Protein AF-A0A2V9H789-F1 (afdb_monomer_lite)

pLDDT: mean 94.17, std 7.24, range [60.78, 98.56]

Sequence (89 aa):
MALLEDKLGEWKPVSRLTGIAWLCFYTLFLLYAFADRSGFLIVNYVNLIIHEGGHFFFSWFGNTIMILGGTIGELLVPLLCAIYFFCQR

Foldseek 3Di:
DVVVCVQQPDDDDDDPVRVVVVVVVVVVVVVVVVPDPPNADPVVVVLQVQLQVQLVVQVVVDDVSSNCRSVVSSPVVVVVVVVVVVSND

Radius of gyration: 18.0 Å; chains: 1; bounding box: 40×28×40 Å

Structure (mmCIF, N/CA/C/O backbone):
data_AF-A0A2V9H789-F1
#
_entry.id   AF-A0A2V9H789-F1
#
loop_
_atom_site.group_PDB
_atom_site.id
_atom_site.type_symbol
_atom_site.label_atom_id
_atom_site.label_alt_id
_atom_site.label_comp_id
_atom_site.label_asym_id
_atom_site.label_entity_id
_atom_site.label_seq_id
_atom_site.pdbx_PDB_ins_code
_atom_site.Cartn_x
_atom_site.Cartn_y
_atom_site.Cartn_z
_atom_site.occupancy
_atom_site.B_iso_or_equiv
_atom_site.auth_seq_id
_atom_site.auth_comp_id
_atom_site.auth_asym_id
_atom_site.auth_atom_id
_atom_site.pdbx_PDB_model_num
ATOM 1 N N . MET A 1 1 ? 4.267 -22.504 16.626 1.00 60.78 1 MET A N 1
ATOM 2 C CA . MET A 1 1 ? 3.465 -21.501 17.355 1.00 60.78 1 MET A CA 1
ATOM 3 C C . MET A 1 1 ? 4.141 -21.131 18.665 1.00 60.78 1 MET A C 1
ATOM 5 O O . MET A 1 1 ? 4.670 -20.033 18.705 1.00 60.78 1 MET A O 1
ATOM 9 N N . ALA A 1 2 ? 4.343 -22.072 19.598 1.00 70.00 2 ALA A N 1
ATOM 10 C CA . ALA A 1 2 ? 5.009 -21.814 20.888 1.00 70.00 2 ALA A CA 1
ATOM 11 C C . ALA A 1 2 ? 6.353 -21.042 20.823 1.00 70.00 2 ALA A C 1
ATOM 13 O O . ALA A 1 2 ? 6.547 -20.102 21.581 1.00 70.00 2 ALA A O 1
ATOM 14 N N . LEU A 1 3 ? 7.258 -21.368 19.884 1.00 74.75 3 LEU A N 1
ATOM 15 C CA . LEU A 1 3 ? 8.531 -20.637 19.708 1.00 74.75 3 LEU A CA 1
ATOM 16 C C . LEU A 1 3 ? 8.334 -19.161 19.296 1.00 74.75 3 LEU A C 1
ATOM 18 O O . LEU A 1 3 ? 9.139 -18.307 19.645 1.00 74.75 3 LEU A O 1
ATOM 22 N N . LEU A 1 4 ? 7.299 -18.859 18.506 1.00 76.62 4 LEU A N 1
ATOM 23 C CA . LEU A 1 4 ? 7.023 -17.495 18.042 1.00 76.62 4 LEU A CA 1
ATOM 24 C C . LEU A 1 4 ? 6.299 -16.676 19.111 1.00 76.62 4 LEU A C 1
ATOM 26 O O . LEU A 1 4 ? 6.565 -15.486 19.211 1.00 76.62 4 LEU A O 1
ATOM 30 N N . GLU A 1 5 ? 5.420 -17.294 19.901 1.00 73.50 5 GLU A N 1
ATOM 31 C CA . GLU A 1 5 ? 4.810 -16.663 21.082 1.00 73.50 5 GLU A CA 1
ATOM 32 C C . GLU A 1 5 ? 5.855 -16.308 22.140 1.00 73.50 5 GLU A C 1
ATOM 34 O O . GLU A 1 5 ? 5.836 -15.192 22.645 1.00 73.50 5 GLU A O 1
ATOM 39 N N . ASP A 1 6 ? 6.824 -17.193 22.389 1.00 80.94 6 ASP A N 1
ATOM 40 C CA . ASP A 1 6 ? 7.942 -16.926 23.305 1.00 80.94 6 ASP A CA 1
ATOM 41 C C . ASP A 1 6 ? 8.769 -15.694 22.884 1.00 80.94 6 ASP A C 1
ATOM 43 O O . ASP A 1 6 ? 9.220 -14.917 23.722 1.00 80.94 6 ASP A O 1
ATOM 47 N N . LYS A 1 7 ? 8.924 -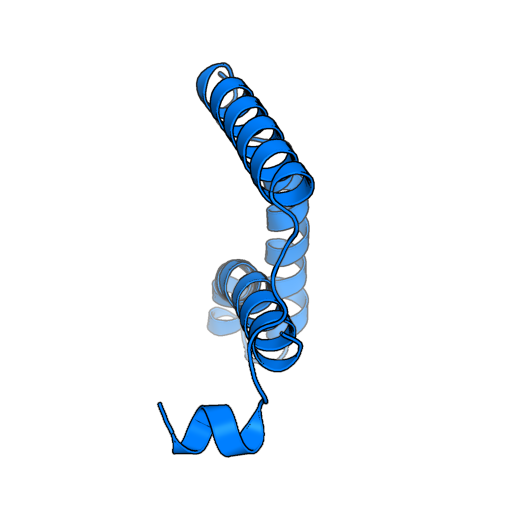15.460 21.572 1.00 83.88 7 LYS A N 1
ATOM 48 C CA . LYS A 1 7 ? 9.709 -14.328 21.048 1.00 83.88 7 LYS A CA 1
ATOM 49 C C . LYS A 1 7 ? 8.922 -13.040 20.814 1.00 83.88 7 LYS A C 1
ATOM 51 O O . LYS A 1 7 ? 9.499 -11.965 20.945 1.00 83.88 7 LYS A O 1
ATOM 56 N N . LEU A 1 8 ? 7.665 -13.134 20.384 1.00 85.38 8 LEU A N 1
ATOM 57 C CA . LEU A 1 8 ? 6.860 -11.987 19.939 1.00 85.38 8 LEU A CA 1
ATOM 58 C C . LEU A 1 8 ? 5.807 -11.560 20.969 1.00 85.38 8 LEU A C 1
ATOM 60 O O . LEU A 1 8 ? 5.221 -10.494 20.821 1.00 85.38 8 LEU A O 1
ATOM 64 N N . GLY A 1 9 ? 5.583 -12.365 22.008 1.00 83.75 9 GLY A N 1
ATOM 65 C CA . GLY A 1 9 ? 4.538 -12.136 22.996 1.00 83.75 9 GLY A CA 1
ATOM 66 C C . GLY A 1 9 ? 3.140 -12.496 22.492 1.00 83.75 9 GLY A C 1
ATOM 67 O O . GLY A 1 9 ? 2.932 -12.906 21.342 1.00 83.75 9 GLY A O 1
ATOM 68 N N . GLU A 1 10 ? 2.170 -12.358 23.394 1.00 85.31 10 GLU A N 1
ATOM 69 C CA . GLU A 1 10 ? 0.761 -12.589 23.084 1.00 85.31 10 GLU A CA 1
ATOM 70 C C . GLU A 1 10 ? 0.163 -11.450 22.257 1.00 85.31 10 GLU A C 1
ATOM 72 O O . GLU A 1 10 ? 0.501 -10.278 22.426 1.00 85.31 10 GLU A O 1
ATOM 77 N N . TRP A 1 11 ? -0.773 -11.806 21.375 1.00 85.44 11 TRP A N 1
ATOM 78 C CA . TRP A 1 11 ? -1.472 -10.845 20.530 1.00 85.44 11 TRP A CA 1
ATOM 79 C C . TRP A 1 11 ? -2.334 -9.899 21.373 1.00 85.44 11 TRP A C 1
ATOM 81 O O . TRP A 1 11 ? -3.191 -10.347 22.140 1.00 85.44 11 TRP A O 1
ATOM 91 N N . LYS A 1 12 ? -2.181 -8.584 21.189 1.00 87.56 12 LYS A N 1
ATOM 92 C CA . LYS A 1 12 ? -2.995 -7.613 21.929 1.00 87.56 12 LYS A CA 1
ATOM 93 C C . LYS A 1 12 ? -4.438 -7.617 21.419 1.00 87.56 12 LYS A C 1
ATOM 95 O O . LYS A 1 12 ? -4.675 -7.374 20.231 1.00 87.56 12 LYS A O 1
ATOM 100 N N . PRO A 1 13 ? -5.434 -7.866 22.286 1.00 90.06 13 PRO A N 1
ATOM 101 C CA . PRO A 1 13 ? -6.820 -7.906 21.852 1.00 90.06 13 PRO A CA 1
ATOM 102 C C . PRO A 1 13 ? -7.276 -6.523 21.384 1.00 90.06 13 PRO A C 1
ATOM 104 O O . PRO A 1 13 ? -7.031 -5.503 22.030 1.00 90.06 13 PRO A O 1
ATOM 107 N N . VAL A 1 14 ? -7.989 -6.498 20.262 1.00 90.88 14 VAL A N 1
ATOM 108 C CA . VAL A 1 14 ? -8.611 -5.287 19.724 1.00 90.88 14 VAL A CA 1
ATOM 109 C C . VAL A 1 14 ? -10.038 -5.183 20.260 1.00 90.88 14 VAL A C 1
ATOM 111 O O . VAL A 1 14 ? -10.757 -6.181 20.348 1.00 90.88 14 VAL A O 1
ATOM 114 N N . SER A 1 15 ? -10.471 -3.975 20.630 1.00 95.81 15 SER A N 1
ATOM 115 C CA . SER A 1 15 ? -11.838 -3.769 21.118 1.00 95.81 15 SER A CA 1
ATOM 116 C C . SER A 1 15 ? -12.870 -4.126 20.038 1.00 95.81 15 SER A C 1
ATOM 118 O O . SER A 1 15 ? -12.640 -3.908 18.846 1.00 95.81 15 SER A O 1
ATOM 120 N N . ARG A 1 16 ? -14.047 -4.624 20.442 1.00 96.44 16 ARG A N 1
ATOM 121 C CA . ARG A 1 16 ? -15.132 -4.946 19.493 1.00 96.44 16 ARG A CA 1
ATOM 122 C C . ARG A 1 16 ? -15.529 -3.737 18.647 1.00 96.44 16 ARG A C 1
ATOM 124 O O . ARG A 1 16 ? -15.766 -3.887 17.455 1.00 96.44 16 ARG A O 1
ATOM 131 N N . LEU A 1 17 ? -15.554 -2.547 19.249 1.00 97.50 17 LEU A N 1
ATOM 132 C CA . LEU A 1 17 ? -15.870 -1.304 18.548 1.00 97.50 17 LEU A CA 1
ATOM 133 C C . LEU A 1 17 ? -14.832 -0.994 17.465 1.00 97.50 17 LEU A C 1
ATOM 135 O O . LEU A 1 17 ? -15.201 -0.671 16.342 1.00 97.50 17 LEU A O 1
ATOM 139 N N . THR A 1 18 ? -13.545 -1.146 17.783 1.00 96.25 18 THR A N 1
ATOM 140 C CA . THR A 1 18 ? -12.454 -0.966 16.818 1.00 96.25 18 THR A CA 1
ATOM 141 C C . THR A 1 18 ? -12.552 -1.983 15.680 1.00 96.25 18 THR A C 1
ATOM 143 O O . THR A 1 18 ? -12.396 -1.609 14.522 1.00 96.25 18 THR A O 1
ATOM 146 N N . GLY A 1 19 ? -12.867 -3.246 15.986 1.00 96.38 19 GLY A N 1
ATOM 147 C CA . GLY A 1 19 ? -13.097 -4.275 14.969 1.00 96.38 19 GLY A CA 1
ATOM 148 C C . GLY A 1 19 ? -14.257 -3.924 14.032 1.00 96.38 19 GLY A C 1
ATOM 149 O O . GLY A 1 19 ? -14.099 -3.960 12.816 1.00 96.38 19 GLY A O 1
ATOM 150 N N . ILE A 1 20 ? -15.398 -3.505 14.587 1.00 98.12 20 ILE A N 1
ATOM 151 C CA . ILE A 1 20 ? -16.561 -3.059 13.804 1.00 98.12 20 ILE A CA 1
ATOM 152 C C . ILE A 1 20 ? -16.204 -1.840 12.946 1.00 98.12 20 ILE A C 1
ATOM 154 O O . ILE A 1 20 ? -16.539 -1.814 11.766 1.00 98.12 20 ILE A O 1
ATOM 158 N N . ALA A 1 21 ? -15.492 -0.854 13.498 1.00 98.19 21 ALA A N 1
ATOM 159 C CA . ALA A 1 21 ? -15.078 0.335 12.758 1.00 98.19 21 ALA A CA 1
ATOM 160 C C . ALA A 1 21 ? -14.204 -0.016 11.541 1.00 98.19 21 ALA A C 1
ATOM 162 O O . ALA A 1 21 ? -14.454 0.494 10.449 1.00 98.19 21 ALA A O 1
ATOM 163 N N . TRP A 1 22 ? -13.240 -0.930 11.697 1.00 97.62 22 TRP A N 1
ATOM 164 C CA . TRP A 1 22 ? -12.419 -1.421 10.585 1.00 97.62 22 TRP A CA 1
ATOM 165 C C . TRP A 1 22 ? -13.228 -2.189 9.540 1.00 97.62 22 TRP A C 1
ATOM 167 O O . TRP A 1 22 ? -13.012 -1.991 8.347 1.00 97.62 22 TRP A O 1
ATOM 177 N N . LEU A 1 23 ? -14.185 -3.021 9.961 1.00 98.06 23 LEU A N 1
ATOM 178 C CA . LEU A 1 23 ? -15.075 -3.732 9.037 1.00 98.06 23 LEU A CA 1
ATOM 179 C C . LEU A 1 23 ? -15.963 -2.766 8.244 1.00 98.06 23 LEU A C 1
ATOM 181 O O . LEU A 1 23 ? -16.102 -2.921 7.030 1.00 98.06 23 LEU A O 1
ATOM 185 N N . CYS A 1 24 ? -16.525 -1.748 8.899 1.00 98.50 24 CYS A N 1
ATOM 186 C CA . CYS A 1 24 ? -17.295 -0.697 8.237 1.00 98.50 24 CYS A CA 1
ATOM 187 C C . CYS A 1 24 ? -16.427 0.069 7.234 1.00 98.50 24 CYS A C 1
ATOM 189 O O . CYS A 1 24 ? -16.820 0.224 6.080 1.00 98.50 24 CYS A O 1
ATOM 191 N N . PHE A 1 25 ? -15.229 0.496 7.645 1.00 98.19 25 PHE A N 1
ATOM 192 C CA . PHE A 1 25 ? -14.278 1.175 6.767 1.00 98.19 25 PHE A CA 1
ATOM 193 C C . PHE A 1 25 ? -13.925 0.322 5.542 1.00 98.19 25 PHE A C 1
ATOM 195 O O . PHE A 1 25 ? -14.010 0.801 4.413 1.00 98.19 25 PHE A O 1
ATOM 202 N N . TYR A 1 26 ? -13.591 -0.954 5.745 1.00 97.94 26 TYR A N 1
ATOM 203 C CA . TYR A 1 26 ? -13.236 -1.857 4.654 1.00 97.94 26 TYR A CA 1
ATOM 204 C C . TYR A 1 26 ? -14.418 -2.117 3.713 1.00 97.94 26 TYR A C 1
ATOM 206 O O . TYR A 1 26 ? -14.254 -2.113 2.498 1.00 97.94 26 TYR A O 1
ATOM 214 N N . THR A 1 27 ? -15.631 -2.251 4.254 1.00 98.56 27 THR A N 1
ATOM 215 C CA . THR A 1 27 ? -16.854 -2.382 3.449 1.00 98.56 27 THR A CA 1
ATOM 216 C C . THR A 1 27 ? -17.082 -1.143 2.583 1.00 98.56 27 THR A C 1
ATOM 218 O O . THR A 1 27 ? -17.349 -1.273 1.391 1.00 98.56 27 THR A O 1
ATOM 221 N N . LEU A 1 28 ? -16.928 0.061 3.145 1.00 98.50 28 LEU A N 1
ATOM 222 C CA . LEU A 1 28 ? -17.031 1.311 2.385 1.00 98.50 28 LEU A CA 1
ATOM 223 C C . LEU A 1 28 ? -15.964 1.398 1.290 1.00 98.50 28 LEU A C 1
ATOM 225 O O . LEU A 1 28 ? -16.273 1.802 0.171 1.00 98.50 28 LEU A O 1
ATOM 229 N N . PHE A 1 29 ? -14.733 0.974 1.582 1.00 98.00 29 PHE A N 1
ATOM 230 C CA . PHE A 1 29 ? -13.669 0.895 0.586 1.00 98.00 29 PHE A CA 1
ATOM 231 C C . PHE A 1 29 ? -14.012 -0.078 -0.554 1.00 98.00 29 PHE A C 1
ATOM 233 O O . PHE A 1 29 ? -13.820 0.262 -1.719 1.00 98.00 29 PHE A O 1
ATOM 240 N N . LEU A 1 30 ? -14.566 -1.256 -0.251 1.00 97.94 30 LEU A N 1
ATOM 241 C CA . LEU A 1 30 ? -14.995 -2.219 -1.272 1.00 97.94 30 LEU A CA 1
ATOM 242 C C . LEU A 1 30 ? -16.158 -1.689 -2.120 1.00 97.94 30 LEU A C 1
ATOM 244 O O . LEU A 1 30 ? -16.167 -1.895 -3.330 1.00 97.94 30 LEU A O 1
ATOM 248 N N . LEU A 1 31 ? -17.115 -0.977 -1.516 1.00 98.44 31 LEU A N 1
ATOM 249 C CA . LEU A 1 31 ? -18.194 -0.314 -2.256 1.00 98.44 31 LEU A CA 1
ATOM 250 C C . LEU A 1 31 ? -17.651 0.780 -3.181 1.00 98.44 31 LEU A C 1
ATOM 252 O O . LEU A 1 31 ? -18.082 0.874 -4.328 1.00 98.44 31 LEU A O 1
ATOM 256 N N . TYR A 1 32 ? -16.679 1.566 -2.712 1.00 97.81 32 TYR A N 1
ATOM 257 C CA . TYR A 1 32 ? -15.947 2.520 -3.542 1.00 97.81 32 TYR A CA 1
ATOM 258 C C . TYR A 1 32 ? -15.255 1.821 -4.721 1.00 97.81 32 TYR A C 1
ATOM 260 O O . TYR A 1 32 ? -15.440 2.233 -5.864 1.00 97.81 32 TYR A O 1
ATOM 268 N N . ALA A 1 33 ? -14.526 0.732 -4.463 1.00 97.31 33 ALA A N 1
ATOM 269 C CA . ALA A 1 33 ? -13.834 -0.025 -5.500 1.00 97.31 33 ALA A CA 1
ATOM 270 C C . ALA A 1 33 ? -14.796 -0.646 -6.525 1.00 97.31 33 ALA A C 1
ATOM 272 O O . ALA A 1 33 ? -14.500 -0.670 -7.714 1.00 97.31 33 ALA A O 1
ATOM 273 N N . PHE A 1 34 ? -15.963 -1.113 -6.078 1.00 97.81 34 PHE A N 1
ATOM 274 C CA . PHE A 1 34 ? -17.007 -1.646 -6.951 1.00 97.81 34 PHE A CA 1
ATOM 275 C C . PHE A 1 34 ? -17.675 -0.563 -7.813 1.00 97.81 34 PHE A C 1
ATOM 277 O O . PHE A 1 34 ? -18.061 -0.822 -8.954 1.00 97.81 34 PHE A O 1
ATOM 284 N N . ALA A 1 35 ? -17.849 0.641 -7.262 1.00 97.81 35 ALA A N 1
ATOM 285 C CA . ALA A 1 35 ? -18.468 1.763 -7.960 1.00 97.81 35 ALA A CA 1
ATOM 286 C C . ALA A 1 35 ? -17.519 2.449 -8.955 1.00 97.81 35 ALA A C 1
ATOM 288 O O . ALA A 1 35 ? -17.995 3.102 -9.889 1.00 97.81 35 ALA A O 1
ATOM 289 N N . ASP A 1 36 ? -16.203 2.314 -8.768 1.00 97.25 36 ASP A N 1
ATOM 290 C CA . ASP A 1 36 ? -15.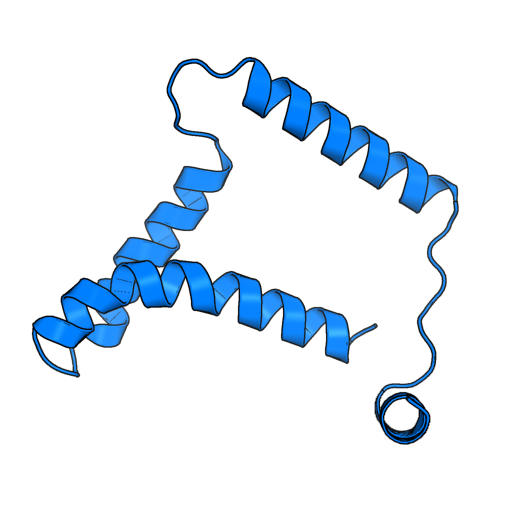212 2.888 -9.669 1.00 97.25 36 ASP A CA 1
ATOM 291 C C . ASP A 1 36 ? -15.328 2.303 -11.085 1.00 97.25 36 ASP A C 1
ATOM 293 O O . ASP A 1 36 ? -15.472 1.100 -11.303 1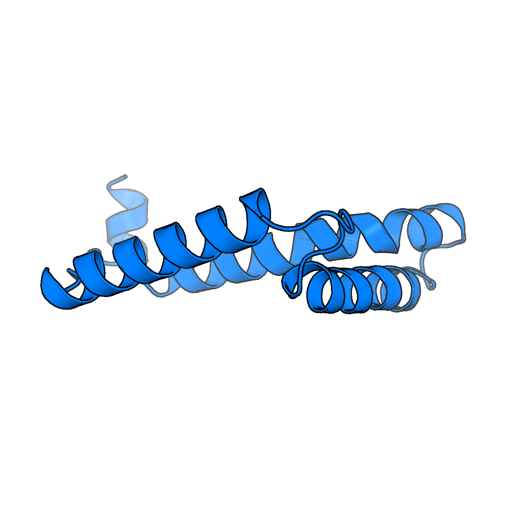.00 97.25 36 ASP A O 1
ATOM 297 N N . ARG A 1 37 ? -15.275 3.195 -12.076 1.00 96.62 37 ARG A N 1
ATOM 298 C CA . ARG A 1 37 ? -15.304 2.848 -13.505 1.00 96.62 37 ARG A CA 1
ATOM 299 C C . ARG A 1 37 ? -13.993 3.167 -14.212 1.00 96.62 37 ARG A C 1
ATOM 301 O O . ARG A 1 37 ? -13.844 2.807 -15.374 1.00 96.62 37 ARG A O 1
ATOM 308 N N . SER A 1 38 ? -13.070 3.848 -13.534 1.00 95.94 38 SER A N 1
ATOM 309 C CA . SER A 1 38 ? -11.777 4.218 -14.105 1.00 95.94 38 SER A CA 1
ATOM 310 C C . SER A 1 38 ? -10.805 3.037 -14.155 1.00 95.94 38 SER A C 1
ATOM 312 O O . SER A 1 38 ? -9.913 3.017 -14.998 1.00 95.94 38 SER A O 1
ATOM 314 N N . GLY A 1 39 ? -10.980 2.053 -13.267 1.00 93.75 39 GLY A N 1
ATOM 315 C CA . GLY A 1 39 ? -10.015 0.979 -13.048 1.00 93.75 39 GLY A CA 1
ATOM 316 C C . GLY A 1 39 ? -8.803 1.437 -12.231 1.00 93.75 39 GLY A C 1
ATOM 317 O O . GLY A 1 39 ? -7.843 0.679 -12.092 1.00 93.75 39 GLY A O 1
ATOM 318 N N . PHE A 1 40 ? -8.826 2.660 -11.689 1.00 96.19 40 PHE A N 1
ATOM 319 C CA . PHE A 1 40 ? -7.712 3.255 -10.963 1.00 96.19 40 PHE A CA 1
ATOM 320 C C . PHE A 1 40 ? -8.169 3.861 -9.631 1.00 96.19 40 PHE A C 1
ATOM 322 O O . PHE A 1 40 ? -8.612 5.005 -9.539 1.00 96.19 40 PHE A O 1
ATOM 329 N N . LEU A 1 41 ? -8.038 3.071 -8.567 1.00 97.31 41 LEU A N 1
ATOM 330 C CA . LEU A 1 41 ? -8.433 3.459 -7.219 1.00 97.31 41 LEU A CA 1
ATOM 331 C C . LEU A 1 41 ? -7.466 4.481 -6.615 1.00 97.31 41 LEU A C 1
ATOM 333 O O . LEU A 1 41 ? -6.297 4.554 -6.982 1.00 97.31 41 LEU A O 1
ATOM 337 N N . ILE A 1 42 ? -7.912 5.196 -5.584 1.00 95.81 42 ILE A N 1
ATOM 338 C CA . ILE A 1 42 ? -7.082 6.166 -4.861 1.00 95.81 42 ILE A CA 1
ATOM 339 C C . ILE A 1 42 ? -5.794 5.536 -4.301 1.00 95.81 42 ILE A C 1
ATOM 341 O O . ILE A 1 42 ? -4.731 6.150 -4.322 1.00 95.81 42 ILE A O 1
ATOM 345 N N . VAL A 1 43 ? -5.866 4.275 -3.865 1.00 95.50 43 VAL A N 1
ATOM 346 C CA . VAL A 1 43 ? -4.707 3.516 -3.371 1.00 95.50 43 VAL A CA 1
ATOM 347 C C . VAL A 1 43 ? -3.683 3.222 -4.470 1.00 95.50 43 VAL A C 1
ATOM 349 O O . VAL A 1 43 ? -2.499 3.070 -4.173 1.00 95.50 43 VAL A O 1
ATOM 352 N N . ASN A 1 44 ? -4.100 3.218 -5.740 1.00 96.62 44 ASN A N 1
ATOM 353 C CA . ASN A 1 44 ? -3.199 2.986 -6.862 1.00 96.62 44 ASN A CA 1
ATOM 354 C C . ASN A 1 44 ? -2.240 4.160 -7.079 1.00 96.62 44 ASN A C 1
ATOM 356 O O . ASN A 1 44 ? -1.144 3.932 -7.570 1.00 96.62 44 ASN A O 1
ATOM 360 N N . TYR A 1 45 ? -2.573 5.389 -6.659 1.00 97.06 45 TYR A N 1
ATOM 361 C CA . TYR A 1 45 ? -1.608 6.499 -6.684 1.00 97.06 45 TYR A CA 1
ATOM 362 C C . TYR A 1 45 ? -0.427 6.253 -5.740 1.00 97.06 45 TYR A C 1
ATOM 364 O O . TYR A 1 45 ? 0.712 6.564 -6.078 1.00 97.06 45 TYR A O 1
ATOM 372 N N . VAL A 1 46 ? -0.684 5.664 -4.568 1.00 96.38 46 VAL A N 1
ATOM 373 C CA . VAL A 1 46 ? 0.377 5.295 -3.620 1.00 96.38 46 VAL A CA 1
ATOM 374 C C . VAL A 1 46 ? 1.199 4.143 -4.189 1.00 96.38 46 VAL A C 1
ATOM 376 O O . VAL A 1 46 ? 2.427 4.205 -4.176 1.00 96.38 46 VAL A O 1
ATOM 379 N N . ASN A 1 47 ? 0.527 3.128 -4.741 1.00 97.31 47 ASN A N 1
ATOM 380 C CA . ASN A 1 47 ? 1.199 2.000 -5.378 1.00 97.31 47 ASN A CA 1
ATOM 381 C C . ASN A 1 47 ? 2.068 2.443 -6.571 1.00 97.31 47 ASN A C 1
ATOM 383 O O . ASN A 1 47 ? 3.192 1.981 -6.717 1.00 97.31 47 ASN A O 1
ATOM 387 N N . LEU A 1 48 ? 1.605 3.418 -7.359 1.00 98.06 48 LEU A N 1
ATOM 388 C CA . LEU A 1 48 ? 2.354 3.988 -8.478 1.00 98.06 48 LEU A CA 1
ATOM 389 C C . LEU A 1 48 ? 3.642 4.679 -8.018 1.00 98.06 48 LEU A C 1
ATOM 391 O O . LEU A 1 48 ? 4.696 4.453 -8.598 1.00 98.06 48 LEU A O 1
ATOM 395 N N . ILE A 1 49 ? 3.592 5.486 -6.954 1.00 98.06 49 ILE A N 1
ATOM 396 C CA . ILE A 1 49 ? 4.804 6.121 -6.409 1.00 98.06 49 ILE A CA 1
ATOM 397 C C . ILE A 1 49 ? 5.809 5.057 -5.947 1.00 98.06 49 ILE A C 1
ATOM 399 O O . ILE A 1 49 ? 7.012 5.210 -6.155 1.00 98.06 49 ILE A O 1
ATOM 403 N N . ILE A 1 50 ? 5.324 3.972 -5.340 1.00 98.38 50 ILE A N 1
ATOM 404 C CA . ILE A 1 50 ? 6.161 2.840 -4.930 1.00 98.38 50 ILE A CA 1
ATOM 405 C C . ILE A 1 50 ? 6.763 2.128 -6.153 1.00 98.38 50 ILE A C 1
ATOM 407 O O . ILE A 1 50 ? 7.946 1.796 -6.122 1.00 98.38 50 ILE A O 1
ATOM 411 N N . HIS A 1 51 ? 5.991 1.939 -7.226 1.00 98.50 51 HIS A N 1
ATOM 412 C CA . HIS A 1 51 ? 6.456 1.360 -8.487 1.00 98.50 51 HIS A CA 1
ATOM 413 C C . HIS A 1 51 ? 7.576 2.209 -9.111 1.00 98.50 51 HIS A C 1
ATOM 415 O O . HIS A 1 51 ? 8.686 1.732 -9.335 1.00 98.50 51 HIS A O 1
ATOM 421 N N . GLU A 1 52 ? 7.350 3.506 -9.302 1.00 98.44 52 GLU A N 1
ATOM 422 C CA . GLU A 1 52 ? 8.369 4.396 -9.873 1.00 98.44 52 GLU A CA 1
ATOM 423 C C . GLU A 1 52 ? 9.612 4.499 -8.973 1.00 98.44 52 GLU A C 1
ATOM 425 O O . GLU A 1 52 ? 10.753 4.474 -9.443 1.00 98.44 52 GLU A O 1
ATOM 430 N N . GLY A 1 53 ? 9.406 4.535 -7.653 1.00 98.00 53 GLY A N 1
ATOM 431 C CA . GLY A 1 53 ? 10.491 4.463 -6.678 1.00 98.00 53 GLY A CA 1
ATOM 432 C C . GLY A 1 53 ? 11.286 3.160 -6.789 1.00 98.00 53 GLY A C 1
ATOM 433 O O . GLY A 1 53 ? 12.511 3.173 -6.685 1.00 98.00 53 GLY A O 1
ATOM 434 N N . GLY A 1 54 ? 10.612 2.044 -7.061 1.00 98.12 54 GLY A N 1
ATOM 435 C CA . GLY A 1 54 ? 11.223 0.748 -7.316 1.00 98.12 54 GLY A CA 1
ATOM 436 C C . GLY A 1 54 ? 12.206 0.790 -8.484 1.00 98.12 54 GLY A C 1
ATOM 437 O O . GLY A 1 54 ? 13.362 0.399 -8.322 1.00 98.12 54 GLY A O 1
ATOM 438 N N . HIS A 1 55 ? 11.812 1.343 -9.634 1.00 98.31 55 HIS A N 1
ATOM 439 C CA . HIS A 1 55 ? 12.739 1.545 -10.755 1.00 98.31 55 HIS A CA 1
ATOM 440 C C . HIS A 1 55 ? 13.975 2.348 -10.341 1.00 98.31 55 HIS A C 1
ATOM 442 O O . HIS A 1 55 ? 15.104 1.958 -10.646 1.00 98.31 55 HIS A O 1
ATOM 448 N N . PHE A 1 56 ? 13.772 3.441 -9.603 1.00 97.81 56 PHE A N 1
ATOM 449 C CA . PHE A 1 56 ? 14.858 4.291 -9.129 1.00 97.81 56 PHE A CA 1
ATOM 450 C C . PHE A 1 56 ? 15.839 3.532 -8.218 1.00 97.81 56 PHE A C 1
ATOM 452 O O . PHE A 1 56 ? 17.041 3.526 -8.493 1.00 97.81 56 PHE A O 1
ATOM 459 N N . PHE A 1 57 ? 15.352 2.840 -7.183 1.00 97.06 57 PHE A N 1
ATOM 460 C CA . PHE A 1 57 ? 16.204 2.106 -6.236 1.00 97.06 57 PHE A CA 1
ATOM 461 C C . PHE A 1 57 ? 16.903 0.895 -6.862 1.00 97.06 57 PHE A C 1
ATOM 463 O O . PHE A 1 57 ? 18.027 0.567 -6.486 1.00 97.06 57 PHE A O 1
ATOM 470 N N . PHE A 1 58 ? 16.264 0.224 -7.820 1.00 97.75 58 PHE A N 1
ATOM 471 C CA . PHE A 1 58 ? 16.833 -0.957 -8.468 1.00 97.75 58 PHE A CA 1
ATOM 472 C C . PHE A 1 58 ? 17.671 -0.638 -9.717 1.00 97.75 58 PHE A C 1
ATOM 474 O O . PHE A 1 58 ? 18.265 -1.544 -10.306 1.00 97.75 58 PHE A O 1
ATOM 481 N N . SER A 1 59 ? 17.794 0.640 -10.089 1.00 97.25 59 SER A N 1
ATOM 482 C CA . SER A 1 59 ? 18.585 1.092 -11.243 1.00 97.25 59 SER A CA 1
ATOM 483 C C . SER A 1 59 ? 20.064 0.685 -11.184 1.00 97.25 59 SER A C 1
ATOM 485 O O . SER A 1 59 ? 20.672 0.396 -12.216 1.00 97.25 59 SER A O 1
ATOM 487 N N . TRP A 1 60 ? 20.638 0.566 -9.982 1.00 96.56 60 TRP A N 1
ATOM 488 C CA . TRP A 1 60 ? 22.042 0.189 -9.778 1.00 96.56 60 TRP A CA 1
ATOM 489 C C . TRP A 1 60 ? 22.371 -1.266 -10.148 1.00 96.56 60 TRP A C 1
ATOM 491 O O . TRP A 1 60 ? 23.543 -1.609 -10.279 1.00 96.56 60 TRP A O 1
ATOM 501 N N . PHE A 1 61 ? 21.362 -2.121 -10.342 1.00 96.69 61 PHE A N 1
ATOM 502 C CA . PHE A 1 61 ? 21.530 -3.552 -10.630 1.00 96.69 61 PHE A CA 1
ATOM 503 C C . PHE A 1 61 ? 21.403 -3.896 -12.127 1.00 96.69 61 PHE A C 1
ATOM 505 O O . PHE A 1 61 ? 21.346 -5.070 -12.497 1.00 96.69 61 PHE A O 1
ATOM 512 N N . GLY A 1 62 ? 21.369 -2.883 -12.998 1.00 96.81 62 GLY A N 1
ATOM 513 C CA . GLY A 1 62 ? 21.255 -3.034 -14.449 1.00 96.81 62 GLY A CA 1
ATOM 514 C C . GLY A 1 62 ? 19.812 -3.015 -14.963 1.00 96.81 62 GLY A C 1
ATOM 515 O O . GLY A 1 62 ? 18.850 -3.083 -14.201 1.00 96.81 62 GLY A O 1
ATOM 516 N N . ASN A 1 63 ? 19.658 -2.926 -16.288 1.00 97.50 63 ASN A N 1
ATOM 517 C CA . 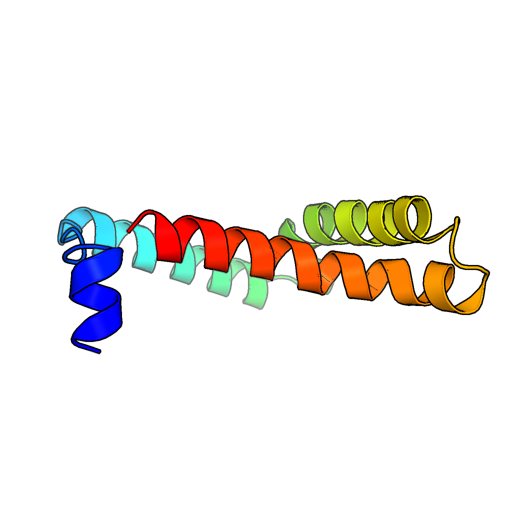ASN A 1 63 ? 18.379 -2.609 -16.938 1.00 97.50 63 ASN A CA 1
ATOM 518 C C . ASN A 1 63 ? 17.244 -3.596 -16.606 1.00 97.50 63 ASN A C 1
ATOM 520 O O . ASN A 1 63 ? 16.123 -3.184 -16.324 1.00 97.50 63 ASN A O 1
ATOM 524 N N . THR A 1 64 ? 17.527 -4.901 -16.595 1.00 98.12 64 THR A N 1
ATOM 525 C CA . THR A 1 64 ? 16.502 -5.916 -16.304 1.00 98.12 64 THR A CA 1
ATOM 526 C C . THR A 1 64 ? 15.951 -5.766 -14.888 1.00 98.12 64 THR A C 1
ATOM 528 O O . THR A 1 64 ? 14.738 -5.765 -14.697 1.00 98.12 64 THR A O 1
ATOM 531 N N . ILE A 1 65 ? 16.831 -5.611 -13.895 1.00 97.88 65 ILE A N 1
ATOM 532 C CA . ILE A 1 65 ? 16.427 -5.478 -12.491 1.00 97.88 65 ILE A CA 1
ATOM 533 C C . ILE A 1 65 ? 15.797 -4.111 -12.235 1.00 97.88 65 ILE A C 1
ATOM 535 O O . ILE A 1 65 ? 14.838 -4.033 -11.481 1.00 97.88 65 ILE A O 1
ATOM 539 N N . MET A 1 66 ? 16.248 -3.062 -12.922 1.00 98.19 66 MET A N 1
ATOM 540 C CA . MET A 1 66 ? 15.591 -1.758 -12.915 1.00 98.19 66 MET A CA 1
ATOM 541 C C . MET A 1 66 ? 14.135 -1.859 -13.380 1.00 98.19 66 MET A C 1
ATOM 543 O O . MET A 1 66 ? 13.252 -1.407 -12.662 1.00 98.19 66 MET A O 1
ATOM 547 N N . ILE A 1 67 ? 13.860 -2.485 -14.534 1.00 97.94 67 ILE A N 1
ATOM 548 C CA . ILE A 1 67 ? 12.491 -2.655 -15.057 1.00 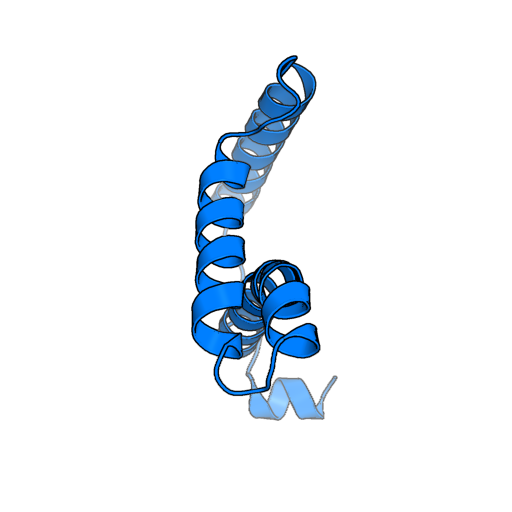97.94 67 ILE A CA 1
ATOM 549 C C . ILE A 1 67 ? 11.644 -3.505 -14.102 1.00 97.94 67 ILE A C 1
ATOM 551 O O . ILE A 1 67 ? 10.524 -3.132 -13.774 1.00 97.94 67 ILE A O 1
ATOM 555 N N . LEU A 1 68 ? 12.177 -4.621 -13.599 1.00 98.38 68 LEU A N 1
ATOM 556 C CA . LEU A 1 68 ? 11.467 -5.427 -12.597 1.00 98.38 68 LEU A CA 1
ATOM 557 C C . LEU A 1 68 ? 11.292 -4.684 -11.264 1.00 98.38 68 LEU A C 1
ATOM 559 O O . LEU A 1 68 ? 10.379 -4.995 -10.501 1.00 98.38 68 LEU A O 1
ATOM 563 N N . GLY A 1 69 ? 12.148 -3.697 -11.004 1.00 98.31 69 GLY A N 1
ATOM 564 C CA . GLY A 1 69 ? 12.200 -2.895 -9.793 1.00 98.31 69 GLY A CA 1
ATOM 565 C C . GLY A 1 69 ? 10.864 -2.274 -9.426 1.00 98.31 69 GLY A C 1
ATOM 566 O O . GLY A 1 69 ? 10.547 -2.235 -8.241 1.00 98.31 69 GLY A O 1
ATOM 567 N N . GLY A 1 70 ? 10.060 -1.871 -10.415 1.00 98.25 70 GLY A N 1
ATOM 568 C CA . GLY A 1 70 ? 8.731 -1.323 -10.167 1.00 98.25 70 GLY A CA 1
ATOM 569 C C . GLY A 1 70 ? 7.824 -2.310 -9.446 1.00 98.25 70 GLY A C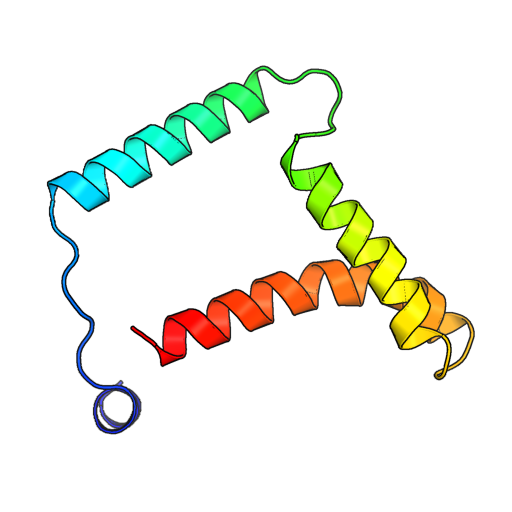 1
ATOM 570 O O . GLY A 1 70 ? 7.455 -2.090 -8.294 1.00 98.25 70 GLY A O 1
ATOM 571 N N . THR A 1 71 ? 7.574 -3.467 -10.057 1.00 98.06 71 THR A N 1
ATOM 572 C CA . THR A 1 71 ? 6.766 -4.532 -9.444 1.00 98.06 71 THR A CA 1
ATOM 573 C C . THR A 1 71 ? 7.397 -5.104 -8.177 1.00 98.06 71 THR A C 1
ATOM 575 O O . THR A 1 71 ? 6.688 -5.437 -7.228 1.00 98.06 71 THR A O 1
ATOM 578 N N . ILE A 1 72 ? 8.729 -5.188 -8.111 1.00 98.12 72 ILE A N 1
ATOM 579 C CA . ILE A 1 72 ? 9.423 -5.574 -6.878 1.00 98.12 72 ILE A CA 1
ATOM 580 C C . ILE A 1 72 ? 9.087 -4.585 -5.752 1.00 98.12 72 ILE A C 1
ATOM 582 O O . ILE A 1 72 ? 8.774 -5.021 -4.648 1.00 98.12 72 ILE A O 1
ATOM 586 N N . GLY A 1 73 ? 9.094 -3.277 -6.022 1.00 98.00 73 GLY A N 1
ATOM 587 C CA . GLY A 1 73 ? 8.681 -2.246 -5.071 1.00 98.00 73 GLY A CA 1
ATOM 588 C C . GLY A 1 73 ? 7.234 -2.425 -4.610 1.00 98.00 73 GLY A C 1
ATOM 589 O O . GLY A 1 73 ? 6.984 -2.469 -3.403 1.00 98.00 73 GLY A O 1
ATOM 590 N N . GLU A 1 74 ? 6.303 -2.594 -5.557 1.00 97.94 74 GLU A N 1
ATOM 591 C CA . GLU A 1 74 ? 4.866 -2.786 -5.283 1.00 97.94 74 GLU A CA 1
ATOM 592 C C . GLU A 1 74 ? 4.599 -3.970 -4.344 1.00 97.94 74 GLU A C 1
ATOM 594 O O . GLU A 1 74 ? 3.694 -3.914 -3.517 1.00 97.94 74 GLU A O 1
ATOM 599 N N . LEU A 1 75 ? 5.399 -5.038 -4.437 1.00 97.75 75 LEU A N 1
ATOM 600 C CA . LEU A 1 75 ? 5.275 -6.220 -3.581 1.00 97.75 75 LEU A CA 1
ATOM 601 C C . LEU A 1 75 ? 6.046 -6.085 -2.261 1.00 97.75 75 LEU A C 1
ATOM 603 O O . LEU A 1 75 ? 5.556 -6.505 -1.210 1.00 97.75 75 LEU A O 1
ATOM 607 N N . LEU A 1 76 ? 7.253 -5.515 -2.294 1.00 97.94 76 LEU A N 1
ATOM 608 C CA . LEU A 1 76 ? 8.123 -5.424 -1.123 1.00 97.94 76 LEU A CA 1
ATOM 609 C C . LEU A 1 76 ? 7.557 -4.494 -0.057 1.00 97.94 76 LEU A C 1
ATOM 611 O O . LEU A 1 76 ? 7.574 -4.852 1.116 1.00 97.94 76 LEU A O 1
ATOM 615 N N . VAL A 1 77 ? 7.054 -3.316 -0.426 1.00 97.38 77 VAL A N 1
ATOM 616 C CA . VAL A 1 77 ? 6.564 -2.341 0.561 1.00 97.38 77 VAL A CA 1
ATOM 617 C C . VAL A 1 77 ? 5.416 -2.893 1.421 1.00 97.38 77 VAL A C 1
ATOM 619 O O . VAL A 1 77 ? 5.565 -2.896 2.647 1.00 97.38 77 VAL A O 1
ATOM 622 N N . PRO A 1 78 ? 4.302 -3.414 0.863 1.00 95.81 78 PRO A N 1
ATOM 623 C CA . PRO A 1 78 ? 3.233 -3.978 1.684 1.00 95.81 78 PRO A CA 1
ATOM 624 C C . PRO A 1 78 ? 3.694 -5.205 2.477 1.00 95.81 78 PRO A C 1
ATOM 626 O O . PRO A 1 78 ? 3.270 -5.375 3.621 1.00 95.81 78 PRO A O 1
ATOM 629 N N . LEU A 1 79 ? 4.598 -6.026 1.926 1.00 97.75 79 LEU A N 1
ATOM 630 C CA . LEU A 1 79 ? 5.187 -7.153 2.648 1.00 97.75 79 LEU A CA 1
ATOM 631 C C . LEU A 1 79 ? 5.986 -6.685 3.873 1.00 97.75 79 LEU A C 1
ATOM 633 O O . LEU A 1 79 ? 5.812 -7.231 4.960 1.00 97.75 79 LEU A O 1
ATOM 637 N N . LEU A 1 80 ? 6.825 -5.658 3.728 1.00 97.62 80 LEU A N 1
ATOM 638 C CA . LEU A 1 80 ? 7.606 -5.093 4.829 1.00 97.62 80 LEU A CA 1
ATOM 639 C C . LEU A 1 80 ? 6.704 -4.471 5.898 1.00 97.62 80 LEU A C 1
ATOM 641 O O . LEU A 1 80 ? 6.944 -4.688 7.085 1.00 97.62 80 LEU A O 1
ATOM 645 N N . CYS A 1 81 ? 5.636 -3.769 5.508 1.00 96.75 81 CYS A N 1
ATOM 646 C CA . CYS A 1 81 ? 4.631 -3.284 6.454 1.00 96.75 81 CYS A CA 1
ATOM 647 C C . CYS A 1 81 ? 3.957 -4.443 7.202 1.00 96.75 81 CYS A C 1
ATOM 649 O O . CYS A 1 81 ? 3.849 -4.396 8.427 1.00 96.75 81 CYS A O 1
ATOM 651 N N . ALA A 1 82 ? 3.544 -5.500 6.495 1.00 95.62 82 ALA A N 1
ATOM 652 C CA . ALA A 1 82 ? 2.929 -6.675 7.107 1.00 95.62 82 ALA A CA 1
ATOM 653 C C . ALA A 1 82 ? 3.875 -7.356 8.107 1.00 95.62 82 ALA A C 1
ATOM 655 O O . ALA A 1 82 ? 3.461 -7.659 9.224 1.00 95.62 82 ALA A O 1
ATOM 656 N N . ILE A 1 83 ? 5.150 -7.535 7.744 1.00 95.88 83 ILE A N 1
ATOM 657 C CA . ILE A 1 83 ? 6.185 -8.073 8.637 1.00 95.88 83 ILE A CA 1
ATOM 658 C C . ILE A 1 83 ? 6.354 -7.170 9.861 1.00 95.88 83 ILE A C 1
ATOM 660 O O . ILE A 1 83 ? 6.339 -7.664 10.986 1.00 95.88 83 ILE A O 1
ATOM 664 N N . TYR A 1 84 ? 6.475 -5.856 9.662 1.00 94.69 84 TYR A N 1
ATOM 665 C CA . TYR A 1 84 ? 6.666 -4.900 10.750 1.00 94.69 84 TYR A CA 1
ATOM 666 C C . TYR A 1 84 ? 5.514 -4.951 11.762 1.00 94.69 84 TYR A C 1
ATOM 668 O O . TYR A 1 84 ? 5.751 -5.147 12.953 1.00 94.69 84 TYR A O 1
ATOM 676 N N . PHE A 1 85 ? 4.263 -4.864 11.300 1.00 91.81 85 PHE A N 1
ATOM 677 C CA . PHE A 1 85 ? 3.101 -4.932 12.190 1.00 91.81 85 PHE A CA 1
ATOM 678 C C . PHE A 1 85 ? 2.919 -6.315 12.820 1.00 91.81 85 PHE A C 1
ATOM 680 O O . PHE A 1 85 ? 2.551 -6.402 13.988 1.00 91.81 85 PHE A O 1
ATOM 687 N N . PHE A 1 86 ? 3.224 -7.396 12.098 1.00 90.19 86 PHE A N 1
ATOM 688 C CA . PHE A 1 86 ? 3.192 -8.747 12.659 1.00 90.19 86 PHE A CA 1
ATOM 689 C C . PHE A 1 86 ? 4.205 -8.925 13.793 1.00 90.19 86 PHE A C 1
ATOM 691 O O . PHE A 1 86 ? 3.904 -9.620 14.762 1.00 90.19 86 PHE A O 1
ATOM 698 N N . CYS A 1 87 ? 5.380 -8.303 13.688 1.00 89.38 87 CYS A N 1
ATOM 699 C CA . CYS A 1 87 ? 6.390 -8.298 14.743 1.00 89.38 87 CYS A CA 1
ATOM 700 C C . CYS A 1 87 ? 6.028 -7.372 15.918 1.00 89.38 87 CYS A C 1
ATOM 702 O O . CYS A 1 87 ? 6.543 -7.576 17.012 1.00 89.38 87 CYS A O 1
ATOM 704 N N . GLN A 1 88 ? 5.154 -6.379 15.708 1.00 85.94 88 GLN A N 1
ATOM 705 C CA . GLN A 1 88 ? 4.783 -5.359 16.704 1.00 85.94 88 GLN A CA 1
ATOM 706 C C . GLN A 1 88 ? 3.411 -5.586 17.373 1.00 85.94 88 GLN A C 1
ATOM 708 O O . GLN A 1 88 ? 2.935 -4.715 18.108 1.00 85.94 88 GLN A O 1
ATOM 713 N N . ARG A 1 89 ? 2.782 -6.725 17.080 1.00 78.31 89 ARG A N 1
ATOM 714 C CA . ARG A 1 89 ? 1.447 -7.136 17.538 1.00 78.31 89 ARG A CA 1
ATOM 715 C C . ARG A 1 89 ? 1.210 -7.099 19.055 1.00 78.31 89 ARG A C 1
ATOM 717 O O . ARG A 1 89 ? 2.183 -7.053 19.838 1.00 78.31 89 ARG A O 1
#

Secondary structure (DSSP, 8-state):
-HHHHHHH-PPPPPPHHHHHHHHHHHHHHHHHHHH-SSS--HHHHHHHHHHHHHHHHHGGG-HHHHHHHHHHHHHHHHHHHHHHHHHT-

=== Feature glossary ===
The record interleaves many kinds of information about one protein. Here is each kind framed as the question it answers.

Q: What does the local fold look like, residue by residue?
A: The Foldseek 3Di string encodes local tertiary geometry as a 20-letter alphabet — one character per residue — derived from the relative positions of nearby Cα atoms. Unlike the amino-acid sequence, 3Di is a direct function of the 3D structure, so two proteins with the same fold have similar 3Di strings even at low sequence identity.

Q: Which residues are in helices, strands, or loops?
A: The SS8 string is DSSP's per-residue secondary-structure call. α-helix (H) means an i→i+4 H-bond ladder; β-strand (E) means the residue participates in a β-sheet; 3₁₀ (G) and π (I) are tighter and wider helices; T/S are turns/bends; '-' is loop.

Q: How big and how compact is the whole molecule?
A: Radius of gyration (Rg) is the root-mean-square distance of Cα atoms from their centroid — a single number for overall size and compactness. A globular domain of N residues has Rg ≈ 2.2·N^0.38 Å; an extended or disordered chain has a much larger Rg. The Cα contact count is the number of residue pairs whose Cα atoms are within 8 Å and are more than four positions apart in sequence — a standard proxy for tertiary packing density. The bounding box is the smallest axis-aligned box enclosing all Cα atoms.

Q: Where is each backbone atom in 3D?
A: Structure coordinates are given as an mmCIF _atom_site loop: one row per atom with element, residue name, chain id, sequence number, and x/y/z position in Å. Only the four main-chain atoms per residue are included here; side chains are omitted to keep the record compact.

Q: What is the amino-acid chain?
A: Primary structure: the covalent order of the twenty standard amino acids along the backbone. Two proteins with the same sequence will (almost always) fold to the same structure; two with 30% identity often share a fold but not the details.

Q: What if only a Cα trace is available?
A: Three-state secondary structure (P-SEA) collapses the eight DSSP classes into helix (a), strand (b), and coil (c). P-SEA assigns these from Cα geometry alone — distances and angles — without requiring backbone oxygens, so it works on any Cα trace.

Q: What family and function is it annotated with?
A: Database cross-references. InterPro integrates a dozen domain/family signature databases into unified entries with residue-range hits. GO terms attach function/process/location labels with evidence codes. CATH codes position the fold in a four-level structural taxonomy. Organism is the NCBI-taxonomy species name.

Q: How confident is the AlphaFold model at each residue?
A: pLDDT is the predicted lDDT-Cα score: AlphaFold's confidence that the local environment of each residue (all inter-atomic distances within 15 Å) is correctly placed. It is a per-residue number between 0 and 100, with higher meaning more reliable.

Q: How mobile is each atom in the crystal?
A: B-factor (Debye–Waller factor) reflects atomic displacement in the crystal lattice. It is an experimental observable (units Å²), not a prediction; low values mean the atom is pinned down, high values mean it moves or is heterogeneous across the crystal.

Q: Which residues are buried vs exposed?
A: SASA measures how much of the protein is reachable by solvent. It is computed by rolling a water-sized probe over the atomic surface and summing the exposed area (Å²). Per-residue SASA distinguishes core (buried, low SASA) from surface (exposed, high SASA) residues; total SASA is a whole-molecule size measure.

Q: What do the diagnostic plots show?
A: Plot images: a contact map (which residues are close in 3D, as an N×N binary image), a Ramachandran scatter (backbone torsion angles, revealing secondary-structure composition at a glance), and — for AlphaFold structures — a PAE heatmap (pairwise prediction confidence).

Q: What known structures does this most resemble?
A: The Foldseek neighbor list gives the closest experimentally determined structures in the PDB, ranked by structural alignment. TM-score near 1 means near-identical fold; near 0.3 means only rough topology match. This is how one finds what a novel AlphaFold prediction most resembles in the solved-structure universe.

Q: Are the domains correctly placed relative to each other?
A: Predicted aligned error is AlphaFold's pairwise confidence. Unlike pLDDT (per-residue), PAE is per-residue-pair and captures whether two parts of the structure are correctly placed relative to each other. Units are ångströms of expected positional error.

Q: What do the rendered images show?
A: Structure images are PyMOL renders from six orthogonal camera directions. Cartoon representation draws helices as coils and strands as arrows; sticks shows the backbone as bonds; surface shows the solvent-excluded envelope. Rainbow coloring maps sequence position to hue (blue→red, N→C); chain coloring assigns a distinct color per polypeptide.

Q: What are the backbone torsion angles?
A: φ (phi) and ψ (psi) are the two rotatable backbone dihedrals per residue: φ is the C(i-1)–N–Cα–C torsion, ψ is the N–Cα–C–N(i+1) torsion, both in degrees on (−180°, 180°]. α-helical residues cluster near (−60°, −45°); β-strand residues near (−120°, +130°). A Ramachandran plot is simply a scatter of (φ, ψ) for every residue.